Protein AF-A0A7C1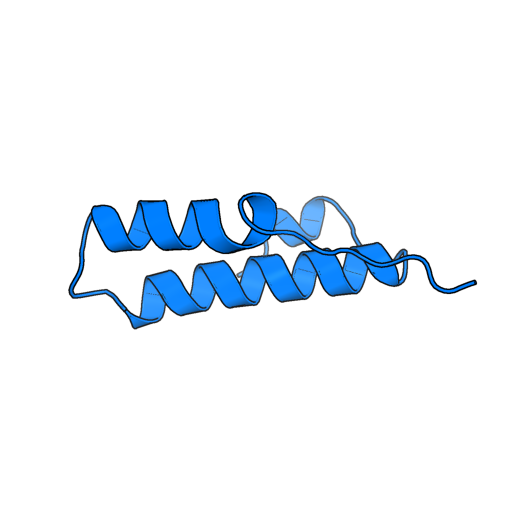YFW3-F1 (afdb_monomer)

Solvent-accessible surface area (backbone atoms only — not comparable to full-atom values): 3383 Å² total; per-residue (Å²): 132,92,69,79,86,90,69,59,63,83,34,47,44,68,15,52,59,49,25,74,73,39,75,84,44,54,66,61,19,49,51,45,27,52,49,38,49,52,50,51,54,29,45,56,72,72,66,57,52,80,71,59,80,77,61,134

Structure (mmCIF, N/CA/C/O backbone):
data_AF-A0A7C1YFW3-F1
#
_entry.id   AF-A0A7C1YFW3-F1
#
loop_
_atom_site.group_PDB
_atom_site.id
_atom_site.type_symbol
_atom_site.label_atom_id
_atom_site.label_alt_id
_atom_site.label_comp_id
_atom_site.label_asym_id
_atom_site.label_entity_id
_atom_site.label_seq_id
_atom_site.pdbx_PDB_ins_code
_atom_site.Cartn_x
_atom_site.Cartn_y
_atom_site.Cartn_z
_atom_site.occupancy
_atom_site.B_iso_or_equiv
_atom_site.auth_seq_id
_atom_site.auth_comp_id
_atom_site.auth_asym_id
_atom_site.auth_atom_id
_atom_site.pdbx_PDB_model_num
ATOM 1 N N . TRP A 1 1 ? 19.757 -9.966 -7.331 1.00 87.94 1 TRP A N 1
ATOM 2 C CA . TRP A 1 1 ? 19.240 -9.663 -5.978 1.00 87.94 1 TRP A CA 1
ATOM 3 C C . TRP A 1 1 ? 17.760 -9.368 -6.115 1.00 87.94 1 TRP A C 1
ATOM 5 O O . TRP A 1 1 ? 17.378 -8.839 -7.152 1.00 87.94 1 TRP A O 1
ATOM 15 N N . GLU A 1 2 ? 16.944 -9.720 -5.124 1.00 90.56 2 GLU A N 1
ATOM 16 C CA . GLU A 1 2 ? 15.526 -9.344 -5.131 1.00 90.56 2 GLU A CA 1
ATOM 17 C C . GLU A 1 2 ? 15.373 -7.829 -4.959 1.00 90.56 2 GLU A C 1
ATOM 19 O O . GLU A 1 2 ? 16.025 -7.224 -4.106 1.00 90.56 2 GLU A O 1
ATOM 24 N N . LEU A 1 3 ? 14.501 -7.228 -5.768 1.00 93.12 3 LEU A N 1
ATOM 25 C CA . LEU A 1 3 ? 14.071 -5.839 -5.637 1.00 93.12 3 LEU A CA 1
ATOM 26 C C . LEU A 1 3 ? 12.662 -5.852 -5.057 1.00 93.12 3 LEU A C 1
ATOM 28 O O . LEU A 1 3 ? 11.740 -6.393 -5.660 1.00 93.12 3 LEU A O 1
ATOM 32 N N . SER A 1 4 ? 12.501 -5.281 -3.868 1.00 93.19 4 SER A N 1
ATOM 33 C CA . SER A 1 4 ? 11.215 -5.231 -3.176 1.00 93.19 4 SER A CA 1
ATOM 34 C C . SER A 1 4 ? 11.065 -3.937 -2.383 1.00 93.19 4 SER A C 1
ATOM 36 O O . SER A 1 4 ? 11.961 -3.095 -2.350 1.00 93.19 4 SER A O 1
ATOM 38 N N . PHE A 1 5 ? 9.901 -3.770 -1.766 1.00 93.56 5 PHE A N 1
ATOM 39 C CA . PHE A 1 5 ? 9.512 -2.576 -1.034 1.00 93.56 5 PHE A CA 1
ATOM 40 C C . PHE A 1 5 ? 9.450 -2.823 0.476 1.00 93.56 5 PHE A C 1
ATOM 42 O O . PHE A 1 5 ? 9.005 -3.869 0.940 1.00 93.56 5 PHE A O 1
ATOM 49 N N . SER A 1 6 ? 9.833 -1.802 1.241 1.00 96.25 6 SER A N 1
ATOM 50 C CA . SER A 1 6 ? 9.571 -1.677 2.677 1.00 96.25 6 SER A CA 1
ATOM 51 C C . SER A 1 6 ? 8.874 -0.3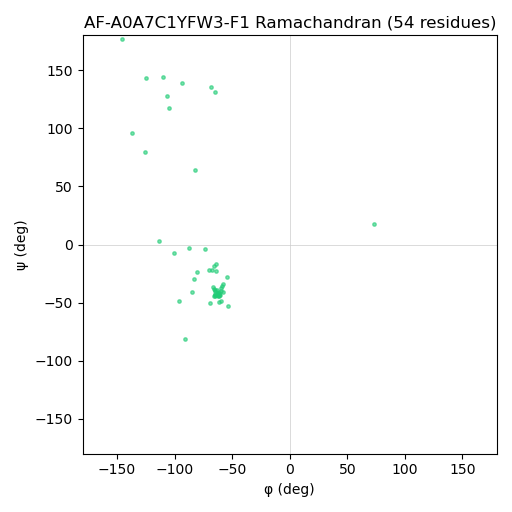37 2.894 1.00 96.25 6 SER A C 1
ATOM 53 O O . SER A 1 6 ? 9.498 0.691 3.156 1.00 96.25 6 SER A O 1
ATOM 55 N N . PHE A 1 7 ? 7.569 -0.315 2.625 1.00 95.81 7 PHE A N 1
ATOM 56 C CA . PHE A 1 7 ? 6.784 0.915 2.576 1.00 95.81 7 PHE A CA 1
ATOM 57 C C . PHE A 1 7 ? 5.877 1.052 3.794 1.00 95.81 7 PHE A C 1
ATOM 59 O O . PHE A 1 7 ? 5.063 0.180 4.073 1.00 95.81 7 PHE A O 1
ATOM 66 N N . ALA A 1 8 ? 5.961 2.206 4.459 1.00 96.00 8 ALA A N 1
ATOM 67 C CA . ALA A 1 8 ? 4.999 2.620 5.477 1.00 96.00 8 ALA A CA 1
ATOM 68 C C . ALA A 1 8 ? 3.866 3.440 4.838 1.00 96.00 8 ALA A C 1
ATOM 70 O O . ALA A 1 8 ? 2.808 2.917 4.487 1.00 96.00 8 ALA A O 1
ATOM 71 N N . ARG A 1 9 ? 4.118 4.734 4.598 1.00 96.56 9 ARG A N 1
ATOM 72 C CA . ARG A 1 9 ? 3.097 5.705 4.171 1.00 96.56 9 ARG A CA 1
ATOM 73 C C . ARG A 1 9 ? 2.402 5.340 2.855 1.00 96.56 9 ARG A C 1
ATOM 75 O O . ARG A 1 9 ? 1.208 5.576 2.730 1.00 96.56 9 ARG A O 1
ATOM 82 N N . ALA A 1 10 ? 3.110 4.741 1.897 1.00 96.31 10 ALA A N 1
ATOM 83 C CA . ALA A 1 10 ? 2.528 4.379 0.600 1.00 96.31 10 ALA A CA 1
ATOM 84 C C . ALA A 1 10 ? 1.508 3.221 0.673 1.00 96.31 10 ALA A C 1
ATOM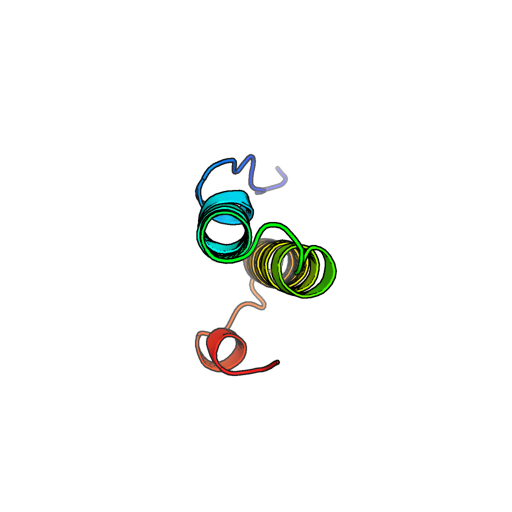 86 O O . ALA A 1 10 ? 0.663 3.102 -0.219 1.00 96.31 10 ALA A O 1
ATOM 87 N N . LEU A 1 11 ? 1.580 2.389 1.722 1.00 97.12 11 LEU A N 1
ATOM 88 C CA . LEU A 1 11 ? 0.612 1.321 1.987 1.00 97.12 11 LEU A CA 1
ATOM 89 C C . LEU A 1 11 ? -0.464 1.784 2.975 1.00 97.12 11 LEU A C 1
ATOM 91 O O . LEU A 1 11 ? -1.652 1.62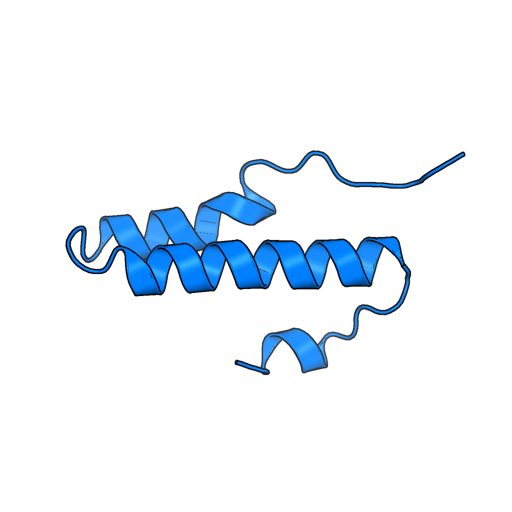9 2.711 1.00 97.12 11 LEU A O 1
ATOM 95 N N . GLN A 1 12 ? -0.052 2.388 4.092 1.00 97.50 12 GLN A N 1
ATOM 96 C CA . GLN A 1 12 ? -0.944 2.729 5.205 1.00 97.50 12 GLN A CA 1
ATOM 97 C C . GLN A 1 12 ? -1.703 4.046 5.002 1.00 97.50 12 GLN A C 1
ATOM 99 O O . GLN A 1 12 ? -2.816 4.180 5.495 1.00 97.50 12 GLN A O 1
ATOM 104 N N . GLY A 1 13 ? -1.135 5.014 4.276 1.00 98.00 13 GLY A N 1
ATOM 105 C CA . GLY A 1 13 ? -1.673 6.375 4.162 1.00 98.00 13 GLY A CA 1
ATOM 106 C C . GLY A 1 13 ? -3.142 6.438 3.725 1.00 98.00 13 GLY A C 1
ATOM 107 O O . GLY A 1 13 ? -3.941 7.035 4.445 1.00 98.00 13 GLY A O 1
ATOM 108 N N . PRO A 1 14 ? -3.533 5.796 2.605 1.00 97.00 14 PRO A N 1
ATOM 109 C CA . PRO A 1 14 ? -4.928 5.781 2.160 1.00 97.00 14 PRO A CA 1
ATOM 110 C C . PRO A 1 14 ? -5.880 5.124 3.169 1.00 97.00 14 PRO A C 1
ATOM 112 O O . PRO A 1 14 ? -6.947 5.666 3.443 1.00 97.00 14 PRO A O 1
ATOM 115 N N . ALA A 1 15 ? -5.474 3.997 3.764 1.00 98.00 15 ALA A N 1
ATOM 116 C CA . ALA A 1 15 ? -6.271 3.281 4.757 1.00 98.00 15 ALA A CA 1
ATOM 117 C C . ALA A 1 15 ? -6.472 4.105 6.038 1.00 98.00 15 ALA A C 1
ATOM 119 O O . ALA A 1 15 ? -7.588 4.209 6.535 1.00 98.00 15 ALA A O 1
ATOM 120 N N . MET A 1 16 ? -5.413 4.752 6.535 1.00 98.19 16 MET A N 1
ATOM 121 C CA . MET A 1 16 ? -5.484 5.631 7.706 1.00 98.19 16 MET A CA 1
ATOM 122 C C . MET A 1 16 ? -6.339 6.872 7.443 1.00 98.19 16 MET A C 1
ATOM 124 O O . MET A 1 16 ? -7.082 7.294 8.322 1.00 98.19 16 MET A O 1
ATOM 128 N N . ALA A 1 17 ? -6.258 7.453 6.243 1.00 98.12 17 ALA A N 1
ATOM 129 C CA . ALA A 1 17 ? -7.080 8.600 5.870 1.00 98.12 17 ALA A CA 1
ATOM 130 C C . ALA A 1 17 ? -8.573 8.246 5.776 1.00 98.12 17 ALA A C 1
ATOM 132 O O . ALA A 1 17 ? -9.408 9.067 6.145 1.00 98.12 17 ALA A O 1
ATOM 133 N N . ALA A 1 18 ? -8.912 7.048 5.290 1.00 97.50 18 ALA A N 1
ATOM 134 C CA . ALA A 1 18 ? -10.290 6.561 5.276 1.00 97.50 18 ALA A CA 1
ATOM 135 C C . ALA A 1 18 ? -10.792 6.264 6.695 1.00 97.50 18 ALA A C 1
ATOM 137 O O . ALA A 1 18 ? -11.810 6.811 7.109 1.00 97.50 18 ALA A O 1
ATOM 138 N N . TRP A 1 19 ? -10.021 5.501 7.472 1.00 98.12 19 TRP A N 1
ATOM 139 C CA . TRP A 1 19 ? -10.360 5.165 8.855 1.00 98.12 19 TRP A CA 1
ATOM 140 C C . TRP A 1 19 ? -10.500 6.399 9.757 1.00 98.12 19 TRP A C 1
ATOM 142 O O . TRP A 1 19 ? -11.387 6.467 10.597 1.00 98.12 19 TRP A O 1
ATOM 152 N N . GLY A 1 20 ? -9.663 7.421 9.557 1.00 98.06 20 GLY A N 1
ATOM 153 C CA . GLY A 1 20 ? -9.753 8.674 10.307 1.00 98.06 20 GLY A CA 1
ATOM 154 C C . GLY A 1 20 ? -11.028 9.484 10.033 1.00 98.06 20 GLY A C 1
ATOM 155 O O . GLY A 1 20 ? -11.361 10.349 10.839 1.00 98.06 20 GLY A O 1
ATOM 156 N N . LYS A 1 21 ? -11.736 9.226 8.923 1.00 98.00 21 LYS A N 1
ATOM 157 C CA . LYS A 1 21 ? -13.036 9.851 8.619 1.00 98.00 21 LYS A CA 1
ATOM 158 C C . LYS A 1 21 ? -14.195 9.103 9.269 1.00 98.00 21 LYS A C 1
ATOM 160 O O . LYS A 1 21 ? -15.106 9.747 9.776 1.00 98.00 21 LYS A O 1
ATOM 165 N N . ASP A 1 22 ? -14.149 7.775 9.244 1.00 97.75 22 ASP A N 1
ATOM 166 C CA . ASP A 1 22 ? -15.134 6.905 9.883 1.00 97.75 22 ASP A CA 1
ATOM 167 C C . ASP A 1 22 ? -14.424 5.740 10.593 1.00 97.75 22 ASP A C 1
ATOM 169 O O . ASP A 1 22 ? -14.101 4.725 9.969 1.00 97.75 22 ASP A O 1
ATOM 173 N N . PRO A 1 23 ? -14.179 5.860 11.911 1.00 97.69 23 PRO A N 1
ATOM 174 C CA . PRO A 1 23 ? -13.512 4.812 12.671 1.00 97.69 23 PRO A CA 1
ATOM 175 C C . PRO A 1 23 ? -14.286 3.492 12.750 1.00 97.69 23 PRO A C 1
ATOM 177 O O . PRO A 1 23 ? -13.691 2.474 13.113 1.00 97.69 23 PRO A O 1
ATOM 180 N N . SER A 1 24 ? -15.591 3.505 12.445 1.00 98.19 24 SER A N 1
ATOM 181 C CA . SER A 1 24 ? -16.431 2.307 12.428 1.00 98.19 24 SER A CA 1
ATOM 182 C C . SER A 1 24 ? -16.279 1.500 11.133 1.00 98.19 24 SER A C 1
ATOM 184 O O . SER A 1 24 ? -16.454 0.279 11.160 1.00 98.19 24 SER A O 1
ATOM 186 N N . ASP A 1 25 ? -15.846 2.131 10.034 1.00 97.75 25 ASP A N 1
ATOM 187 C CA . ASP A 1 25 ? -15.577 1.471 8.751 1.00 97.75 25 ASP A CA 1
ATOM 188 C C . ASP A 1 25 ? -14.181 0.821 8.708 1.00 97.75 25 ASP A C 1
ATOM 190 O O . ASP A 1 25 ? -13.274 1.175 7.945 1.00 97.75 25 ASP A O 1
ATOM 194 N N . ILE A 1 26 ? -13.993 -0.176 9.570 1.00 98.12 26 ILE A N 1
ATOM 195 C CA . ILE A 1 26 ? -12.755 -0.961 9.631 1.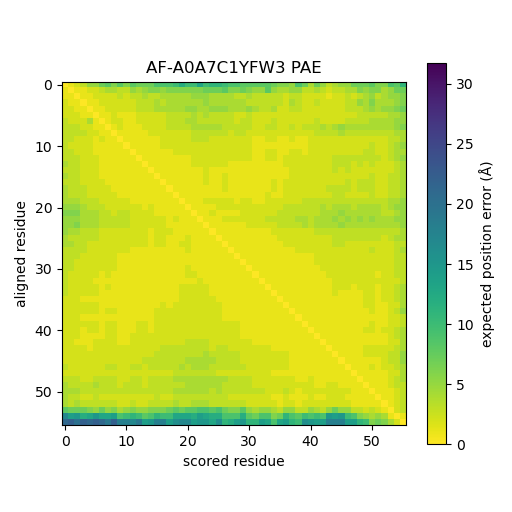00 98.12 26 ILE A CA 1
ATOM 196 C C . ILE A 1 26 ? -12.558 -1.755 8.331 1.00 98.12 26 ILE A C 1
ATOM 198 O O . ILE A 1 26 ? -11.436 -1.862 7.830 1.00 98.12 26 ILE A O 1
ATOM 202 N N . ALA A 1 27 ? -13.641 -2.305 7.778 1.00 98.12 27 ALA A N 1
ATOM 203 C CA . ALA A 1 27 ? -13.596 -3.143 6.586 1.00 98.12 27 ALA A CA 1
ATOM 204 C C . ALA A 1 27 ? -13.156 -2.348 5.346 1.00 98.12 27 ALA A C 1
ATOM 206 O O . ALA A 1 27 ? -12.279 -2.809 4.610 1.00 98.12 27 ALA A O 1
ATOM 207 N N . GLY A 1 28 ? -13.686 -1.138 5.144 1.00 97.62 28 GLY A N 1
ATOM 208 C CA . GLY A 1 28 ? -13.281 -0.252 4.055 1.00 97.62 28 GLY A CA 1
ATOM 209 C C . GLY A 1 28 ? -11.815 0.168 4.162 1.00 97.62 28 GLY A C 1
ATOM 210 O O . GLY A 1 28 ? -11.062 0.080 3.187 1.00 97.62 28 GLY A O 1
ATOM 211 N N . ALA A 1 29 ? -11.352 0.522 5.365 1.00 98.25 29 ALA A N 1
ATOM 212 C CA . ALA A 1 29 ? -9.944 0.844 5.597 1.00 98.25 29 ALA A CA 1
ATOM 213 C C . ALA A 1 29 ? -9.007 -0.345 5.298 1.00 98.25 29 ALA A C 1
ATOM 215 O O . ALA A 1 29 ? -7.970 -0.183 4.645 1.00 98.25 29 ALA A O 1
ATOM 216 N N . GLN A 1 30 ? -9.377 -1.557 5.724 1.00 98.06 30 GLN A N 1
ATOM 217 C CA . GLN A 1 30 ? -8.622 -2.779 5.432 1.00 98.06 30 GLN A CA 1
ATOM 218 C C . GLN A 1 30 ? -8.600 -3.106 3.935 1.00 98.06 30 GLN A C 1
ATOM 220 O O . GLN A 1 30 ? -7.549 -3.492 3.415 1.00 98.06 30 GLN A O 1
ATOM 225 N N . ALA A 1 31 ? -9.717 -2.916 3.227 1.00 97.56 31 ALA A N 1
ATOM 226 C CA . ALA A 1 31 ? -9.796 -3.125 1.784 1.00 97.56 31 ALA A CA 1
ATOM 227 C C . ALA A 1 31 ? -8.828 -2.200 1.029 1.00 97.56 31 ALA A C 1
ATOM 229 O O . ALA A 1 31 ? -8.075 -2.662 0.167 1.00 97.56 31 ALA A O 1
ATOM 230 N N . LEU A 1 32 ? -8.757 -0.921 1.417 1.00 97.25 32 LEU A N 1
ATOM 231 C CA . LEU A 1 32 ? -7.803 0.037 0.854 1.00 97.25 32 LEU A CA 1
ATOM 232 C C . LEU A 1 32 ? -6.349 -0.377 1.105 1.00 97.25 32 LEU A C 1
ATOM 234 O O . LEU A 1 32 ? -5.528 -0.335 0.185 1.00 97.25 32 LEU A O 1
ATOM 238 N N . PHE A 1 33 ? -6.020 -0.815 2.325 1.00 97.94 33 PHE A N 1
ATOM 239 C CA . PHE A 1 33 ? -4.677 -1.307 2.642 1.00 97.94 33 PHE A CA 1
ATOM 240 C C . PHE A 1 33 ? -4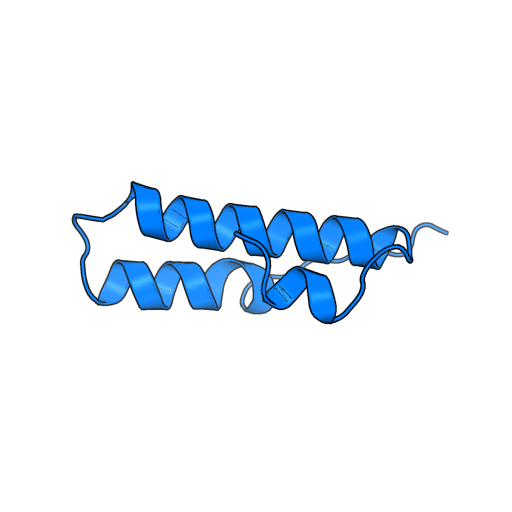.314 -2.536 1.797 1.00 97.94 33 PHE A C 1
ATOM 242 O O . PHE A 1 33 ? -3.266 -2.563 1.146 1.00 97.94 33 PHE A O 1
ATOM 249 N N . ALA A 1 34 ? -5.204 -3.532 1.746 1.00 97.81 34 ALA A N 1
ATOM 250 C CA . ALA A 1 34 ? -5.010 -4.749 0.965 1.00 97.81 34 ALA A CA 1
ATOM 251 C C . ALA A 1 34 ? -4.804 -4.440 -0.523 1.00 97.81 34 ALA A C 1
ATOM 253 O O . ALA A 1 34 ? -3.913 -5.007 -1.160 1.00 97.81 34 ALA A O 1
ATOM 254 N N . ARG A 1 35 ? -5.569 -3.490 -1.069 1.00 97.50 35 ARG A N 1
ATOM 255 C CA . ARG A 1 35 ? -5.420 -3.021 -2.447 1.00 97.50 35 ARG A CA 1
ATOM 256 C C . ARG A 1 35 ? -4.031 -2.441 -2.712 1.00 97.50 35 ARG A C 1
ATOM 258 O O . ARG A 1 35 ? -3.379 -2.858 -3.668 1.00 97.50 35 ARG A O 1
ATOM 265 N N . ARG A 1 36 ? -3.524 -1.550 -1.849 1.00 97.81 36 ARG A N 1
ATOM 266 C CA . ARG A 1 36 ? -2.155 -1.009 -1.983 1.00 97.81 36 ARG A CA 1
ATOM 267 C C . ARG A 1 36 ? -1.098 -2.114 -1.936 1.00 97.81 36 ARG A C 1
ATOM 269 O O . ARG A 1 36 ? -0.168 -2.089 -2.740 1.00 97.81 36 ARG A O 1
ATOM 276 N N . CYS A 1 37 ? -1.263 -3.108 -1.062 1.00 97.50 37 CYS A N 1
ATOM 277 C CA . CYS A 1 37 ? -0.368 -4.266 -0.994 1.00 97.50 37 CYS A CA 1
ATOM 278 C C . CYS A 1 37 ? -0.372 -5.090 -2.292 1.00 97.50 37 CYS A C 1
ATOM 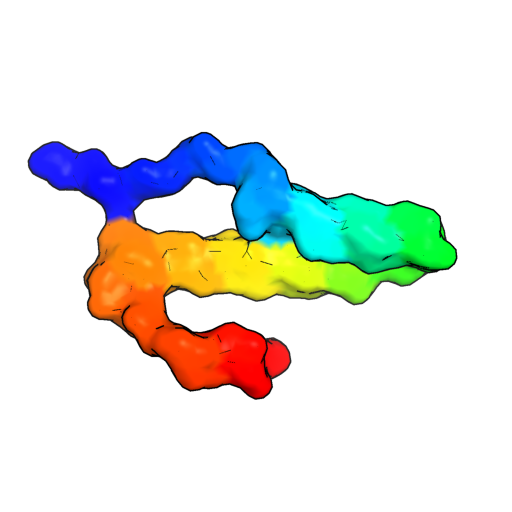280 O O . CYS A 1 37 ? 0.697 -5.467 -2.772 1.00 97.50 37 CYS A O 1
ATOM 282 N N . ARG A 1 38 ? -1.544 -5.334 -2.898 1.00 97.25 38 ARG A N 1
ATOM 283 C CA . ARG A 1 38 ? -1.653 -6.047 -4.187 1.00 97.25 38 ARG A CA 1
ATOM 284 C C . ARG A 1 38 ? -0.947 -5.295 -5.314 1.00 97.25 38 ARG A C 1
ATOM 286 O O . ARG A 1 38 ? -0.193 -5.906 -6.068 1.00 97.25 38 ARG A O 1
ATOM 293 N N . LEU A 1 39 ? -1.135 -3.977 -5.390 1.00 97.75 39 LEU A N 1
ATOM 294 C CA . LEU A 1 39 ? -0.495 -3.130 -6.400 1.00 97.75 39 LEU A CA 1
ATOM 295 C C . LEU A 1 39 ? 1.027 -3.095 -6.231 1.00 97.75 39 LEU A C 1
ATOM 297 O O . LEU A 1 39 ? 1.758 -3.268 -7.203 1.00 97.75 39 LEU A O 1
ATOM 301 N N . ALA A 1 40 ? 1.517 -2.957 -4.995 1.00 97.31 40 ALA A N 1
ATOM 302 C CA . ALA A 1 40 ? 2.947 -3.018 -4.711 1.00 97.31 40 ALA A CA 1
ATOM 303 C C . ALA A 1 40 ? 3.534 -4.395 -5.076 1.00 97.31 40 ALA A C 1
ATOM 305 O O . ALA A 1 40 ? 4.596 -4.475 -5.694 1.00 97.31 40 ALA A O 1
ATOM 306 N N . ALA A 1 41 ? 2.821 -5.486 -4.772 1.00 96.94 41 ALA A N 1
ATOM 307 C CA . ALA A 1 41 ? 3.234 -6.837 -5.144 1.00 96.94 41 ALA A CA 1
ATOM 308 C C . ALA A 1 41 ? 3.291 -7.045 -6.669 1.00 96.94 41 ALA A C 1
ATOM 310 O O . ALA A 1 41 ? 4.220 -7.697 -7.145 1.00 96.94 41 ALA A O 1
ATOM 311 N N . ALA A 1 42 ? 2.344 -6.483 -7.429 1.00 97.75 42 ALA A N 1
ATOM 312 C CA . ALA A 1 42 ? 2.383 -6.482 -8.892 1.00 97.75 42 ALA A CA 1
ATOM 313 C C . ALA A 1 42 ? 3.569 -5.660 -9.422 1.00 97.75 42 ALA A C 1
ATOM 315 O O . ALA A 1 42 ? 4.298 -6.122 -10.296 1.00 97.75 42 ALA A O 1
ATOM 316 N N . ALA A 1 43 ? 3.836 -4.486 -8.840 1.00 97.25 43 ALA A N 1
ATOM 317 C CA . ALA A 1 43 ? 4.969 -3.645 -9.226 1.00 97.25 43 ALA A CA 1
ATOM 318 C C . ALA A 1 43 ? 6.312 -4.354 -9.006 1.00 97.25 43 ALA A C 1
ATOM 320 O O . ALA A 1 43 ? 7.174 -4.326 -9.880 1.00 97.25 43 ALA A O 1
ATOM 321 N N . ARG A 1 44 ? 6.460 -5.073 -7.887 1.00 96.81 44 ARG A N 1
ATOM 322 C CA . ARG A 1 44 ? 7.640 -5.905 -7.600 1.00 96.81 44 ARG A CA 1
ATOM 323 C C . ARG A 1 44 ? 7.892 -6.973 -8.672 1.00 96.81 44 ARG A C 1
ATOM 325 O O . ARG A 1 44 ? 9.039 -7.312 -8.933 1.00 96.81 44 ARG A O 1
ATOM 332 N N . ARG A 1 45 ? 6.833 -7.515 -9.280 1.00 97.19 45 ARG A N 1
ATOM 333 C CA . ARG A 1 45 ? 6.931 -8.499 -10.372 1.00 97.19 45 ARG A CA 1
ATOM 334 C C . ARG A 1 45 ? 7.045 -7.867 -11.763 1.00 97.19 45 ARG A C 1
ATOM 336 O O . ARG A 1 45 ? 7.186 -8.599 -12.732 1.00 97.19 45 ARG A O 1
ATOM 343 N N . GLY A 1 46 ? 6.990 -6.537 -11.877 1.00 97.25 46 GLY A N 1
ATOM 344 C CA . GLY A 1 46 ? 6.941 -5.846 -13.170 1.00 97.25 46 GLY A CA 1
ATOM 345 C C . GLY A 1 46 ? 5.592 -5.968 -13.890 1.00 97.25 46 GLY A C 1
ATOM 346 O O . GLY A 1 46 ? 5.514 -5.725 -15.086 1.00 97.25 46 GLY A O 1
ATOM 347 N N . GLU A 1 47 ? 4.531 -6.340 -13.171 1.00 97.75 47 GLU A N 1
ATOM 348 C CA . GLU A 1 47 ? 3.182 -6.581 -13.709 1.00 97.75 47 GLU A CA 1
ATOM 349 C C . GLU A 1 47 ? 2.230 -5.398 -13.483 1.00 97.75 47 GLU A C 1
ATOM 351 O O . GLU A 1 47 ? 1.093 -5.413 -13.948 1.00 97.75 47 GLU A O 1
ATOM 356 N N . TYR A 1 48 ? 2.657 -4.385 -12.724 1.00 97.81 48 TYR A N 1
ATOM 357 C CA . TYR A 1 48 ? 1.818 -3.226 -12.439 1.00 97.81 48 TYR A CA 1
ATOM 358 C C . TYR A 1 48 ? 1.515 -2.433 -13.713 1.00 97.81 48 TYR A C 1
ATOM 360 O O . TYR A 1 48 ? 2.425 -2.033 -14.441 1.00 97.81 48 TYR A O 1
ATOM 368 N N . ALA A 1 49 ? 0.237 -2.118 -13.911 1.00 97.62 49 ALA A N 1
ATOM 369 C CA . ALA A 1 49 ? -0.230 -1.180 -14.918 1.00 97.62 49 ALA A CA 1
ATOM 370 C C . ALA A 1 49 ? -1.088 -0.085 -14.259 1.00 97.62 49 ALA A C 1
ATOM 372 O O . ALA A 1 49 ? -1.876 -0.398 -13.363 1.00 97.62 49 ALA A O 1
ATOM 373 N N . PRO A 1 50 ? -1.020 1.181 -14.719 1.00 96.62 50 PRO A N 1
ATOM 374 C CA . PRO A 1 50 ? -1.840 2.266 -14.172 1.00 96.62 50 PRO A CA 1
ATOM 375 C C . PRO A 1 50 ? -3.349 1.988 -14.181 1.00 96.62 50 PRO A C 1
ATOM 377 O O . PRO A 1 50 ? -4.069 2.475 -13.319 1.00 96.62 50 PRO A O 1
ATOM 380 N N . THR A 1 51 ? -3.837 1.169 -15.114 1.00 97.12 51 THR A N 1
ATOM 381 C CA . THR A 1 51 ? -5.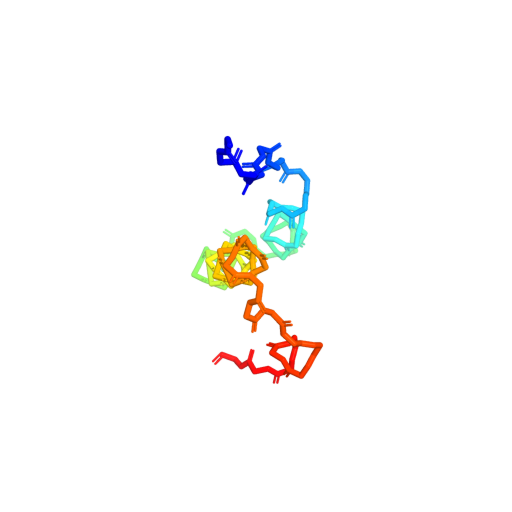249 0.767 -15.196 1.00 97.12 51 THR A CA 1
ATOM 382 C C . THR A 1 51 ? -5.724 -0.056 -13.993 1.00 97.12 51 THR A C 1
ATOM 384 O O . THR A 1 51 ? -6.915 -0.047 -13.689 1.00 97.12 51 THR A O 1
ATOM 387 N N . MET A 1 52 ? -4.816 -0.713 -13.261 1.00 97.06 52 MET A N 1
ATOM 388 C CA . MET A 1 52 ? -5.139 -1.439 -12.025 1.00 97.06 52 MET A CA 1
ATOM 389 C C . MET A 1 52 ? -5.572 -0.493 -10.895 1.00 97.06 52 MET A C 1
ATOM 391 O O . MET A 1 52 ? -6.271 -0.912 -9.978 1.00 97.06 52 MET A O 1
ATOM 395 N N . GLU A 1 53 ? -5.200 0.791 -10.961 1.00 94.69 53 GLU A N 1
ATOM 396 C CA . GLU A 1 53 ? -5.613 1.809 -9.984 1.00 94.69 53 GLU A CA 1
ATOM 397 C C . GLU A 1 53 ? -7.083 2.230 -10.137 1.00 94.69 53 GLU A C 1
ATOM 399 O O . GLU A 1 53 ? -7.585 2.980 -9.300 1.00 94.69 53 GLU A O 1
ATOM 404 N N . SER A 1 54 ? -7.802 1.719 -11.135 1.00 90.25 54 SER A N 1
ATOM 405 C CA . SER A 1 54 ? -9.249 1.920 -11.299 1.00 90.25 54 SER A CA 1
ATOM 406 C C . SER A 1 54 ? -10.058 0.635 -11.123 1.00 90.25 54 SER A C 1
ATOM 408 O O . SER A 1 54 ? -11.269 0.655 -11.305 1.00 90.25 54 SER A O 1
ATOM 410 N N . GLN A 1 55 ? -9.398 -0.478 -10.797 1.00 71.31 55 GLN A N 1
ATOM 411 C CA . GLN A 1 55 ? -10.056 -1.745 -10.493 1.00 71.31 55 GLN A CA 1
ATOM 412 C C . GLN A 1 55 ? -10.280 -1.855 -8.977 1.00 71.31 55 GLN A C 1
ATOM 414 O O . GLN A 1 55 ? -9.410 -1.449 -8.187 1.00 71.31 55 GLN A O 1
ATOM 419 N N . ASP A 1 56 ? -11.455 -2.366 -8.610 1.00 58.84 56 ASP A N 1
ATOM 420 C CA . ASP A 1 56 ? -11.915 -2.581 -7.232 1.00 58.84 56 ASP A CA 1
ATOM 421 C C . ASP A 1 56 ? -11.542 -3.984 -6.726 1.00 58.84 56 ASP A C 1
ATOM 423 O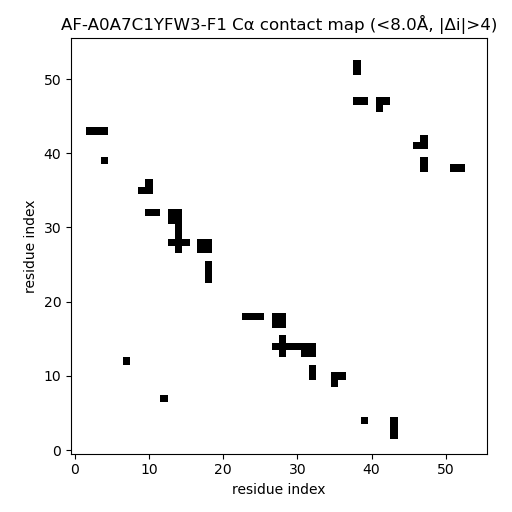 O . ASP A 1 56 ? -11.908 -4.981 -7.393 1.00 58.84 56 ASP A O 1
#

Radius of gyration: 12.47 Å; Cα contacts (8 Å, |Δi|>4): 34; chains: 1; bounding box: 36×20×28 Å

Mean predicted aligned error: 2.57 Å

Secondary structure (DSSP, 8-state):
-------SHHHHHHHHHHHTT-TT-HHHHHHHHHHHHHHHHHHHTT---GGGGG--

Sequence (56 aa):
WELSFSFARALQGPAMAAWGKDPSDIAGAQALFARRCRLAAAARRGEYAPTMESQD

Foldseek 3Di:
DQDADDDDCQLQVVLCVVCVVPVVPNVVSVVSNVLSVVQRVCVSVVNHDPVSVVPD

Nearest PDB structures (foldseek):
  2qdg-assembly1_D  TM=9.348E-01  e=2.544E-02  Leishmania mexicana
  3mmt-assembly1_D  TM=9.499E-01  e=3.978E-02  Bartonella henselae
  5c93-assembly1_B  TM=6.020E-01  e=7.485E+00  Lactiplantibacillus plantarum 16

pLDDT: mean 95.61, std 6.34, range [58.84, 98.25]